Protein AF-A0A139HLM6-F1 (afdb_monomer_lite)

Structure (mmCIF, N/CA/C/O backbone):
data_AF-A0A139HLM6-F1
#
_entry.id   AF-A0A139HLM6-F1
#
loop_
_atom_site.group_PDB
_atom_site.id
_atom_site.type_symbol
_atom_site.label_atom_id
_atom_site.label_alt_id
_atom_site.label_comp_id
_atom_site.label_asym_id
_atom_site.label_entity_id
_atom_site.label_seq_id
_atom_site.pdbx_PDB_ins_code
_atom_site.Cartn_x
_atom_site.Cartn_y
_atom_site.Cartn_z
_atom_site.occupancy
_atom_site.B_iso_or_equiv
_atom_site.auth_seq_id
_atom_site.auth_comp_id
_atom_site.auth_asym_id
_atom_site.auth_atom_id
_atom_site.pdbx_PDB_model_num
ATOM 1 N N . MET A 1 1 ? 49.949 74.432 -59.224 1.00 41.50 1 MET A N 1
ATOM 2 C CA . MET A 1 1 ? 50.203 72.985 -59.039 1.00 41.50 1 MET A CA 1
ATOM 3 C C . MET A 1 1 ? 49.803 72.616 -57.616 1.00 41.50 1 MET A C 1
ATOM 5 O O . MET A 1 1 ? 50.419 73.109 -56.685 1.00 41.50 1 MET A O 1
ATOM 9 N N . SER A 1 2 ? 48.708 71.868 -57.440 1.00 48.94 2 SER A N 1
ATOM 10 C CA . SER A 1 2 ? 48.189 71.489 -56.116 1.00 48.94 2 SER A CA 1
ATOM 11 C C . SER A 1 2 ? 49.000 70.315 -55.566 1.00 48.94 2 SER A C 1
ATOM 13 O O . SER A 1 2 ? 48.985 69.220 -56.131 1.00 48.94 2 SER A O 1
ATOM 15 N N . LEU A 1 3 ? 49.758 70.572 -54.501 1.00 49.72 3 LEU A N 1
ATOM 16 C CA . LEU A 1 3 ? 50.534 69.570 -53.781 1.00 49.72 3 LEU A CA 1
ATOM 17 C C . LEU A 1 3 ? 49.561 68.668 -53.008 1.00 49.72 3 LEU A C 1
ATOM 19 O O . LEU A 1 3 ? 48.898 69.105 -52.068 1.00 49.72 3 LEU A O 1
ATOM 23 N N . ARG A 1 4 ? 49.453 67.399 -53.414 1.00 57.22 4 ARG A N 1
ATOM 24 C CA . ARG A 1 4 ? 48.746 66.375 -52.637 1.00 57.22 4 ARG A CA 1
ATOM 25 C C . ARG A 1 4 ? 49.589 66.037 -51.409 1.00 57.22 4 ARG A C 1
ATOM 27 O O . ARG A 1 4 ? 50.655 65.444 -51.531 1.00 57.22 4 ARG A O 1
ATOM 34 N N . ASN A 1 5 ? 49.103 66.441 -50.237 1.00 55.75 5 ASN A N 1
ATOM 35 C CA . ASN A 1 5 ? 49.747 66.207 -48.948 1.00 55.75 5 ASN A CA 1
ATOM 36 C C . ASN A 1 5 ? 49.873 64.696 -48.650 1.00 55.75 5 ASN A C 1
ATOM 38 O O . ASN A 1 5 ? 48.845 64.026 -48.515 1.00 55.75 5 ASN A O 1
ATOM 42 N N . PRO A 1 6 ? 51.094 64.153 -48.479 1.00 56.41 6 PRO A N 1
ATOM 43 C CA . PRO A 1 6 ? 51.318 62.719 -48.258 1.00 56.41 6 PRO A CA 1
ATOM 44 C C . PRO A 1 6 ? 50.867 62.231 -46.869 1.00 56.41 6 PRO A C 1
ATOM 46 O O . PRO A 1 6 ? 50.635 61.040 -46.676 1.00 56.41 6 PRO A O 1
ATOM 49 N N . SER A 1 7 ? 50.669 63.144 -45.912 1.00 58.53 7 SER A N 1
ATOM 50 C CA . SER A 1 7 ? 50.317 62.807 -44.524 1.00 58.53 7 SER A CA 1
ATOM 51 C C . SER A 1 7 ? 48.911 62.193 -44.376 1.00 58.53 7 SER A C 1
ATOM 53 O O . SER A 1 7 ? 48.695 61.301 -43.561 1.00 58.53 7 SER A O 1
ATOM 55 N N . ARG A 1 8 ? 47.954 62.582 -45.236 1.00 56.38 8 ARG A N 1
ATOM 56 C CA . ARG A 1 8 ? 46.575 62.053 -45.202 1.00 56.38 8 ARG A CA 1
ATOM 57 C C . ARG A 1 8 ? 46.458 60.636 -45.776 1.00 56.38 8 ARG A C 1
ATOM 59 O O . ARG A 1 8 ? 45.559 59.899 -45.392 1.00 56.38 8 ARG A O 1
ATOM 66 N N . ALA A 1 9 ? 47.350 60.251 -46.691 1.00 56.88 9 ALA A N 1
ATOM 67 C CA . ALA A 1 9 ? 47.353 58.909 -47.272 1.00 56.88 9 ALA A CA 1
ATOM 68 C C . ALA A 1 9 ? 47.940 57.879 -46.296 1.00 56.88 9 ALA A C 1
ATOM 70 O O . ALA A 1 9 ? 47.398 56.787 -46.168 1.00 56.88 9 ALA A O 1
ATOM 71 N N . GLN A 1 10 ? 48.990 58.242 -45.551 1.00 57.69 10 GLN A N 1
ATOM 72 C CA . GLN A 1 10 ? 49.582 57.339 -44.561 1.00 57.69 10 GLN A CA 1
ATOM 73 C C . GLN A 1 10 ? 48.667 57.112 -43.349 1.00 57.69 10 GLN A C 1
ATOM 75 O O . GLN A 1 10 ? 48.556 55.977 -42.895 1.00 57.69 10 GLN A O 1
ATOM 80 N N . SER A 1 11 ? 47.936 58.133 -42.879 1.00 59.38 11 SER A N 1
ATOM 81 C CA . SER A 1 11 ? 47.014 57.973 -41.742 1.00 59.38 11 SER A CA 1
ATOM 82 C C . SER A 1 11 ? 45.819 57.062 -42.049 1.00 59.38 11 SER A C 1
ATOM 84 O O . SER A 1 11 ? 45.337 56.353 -41.169 1.00 59.38 11 S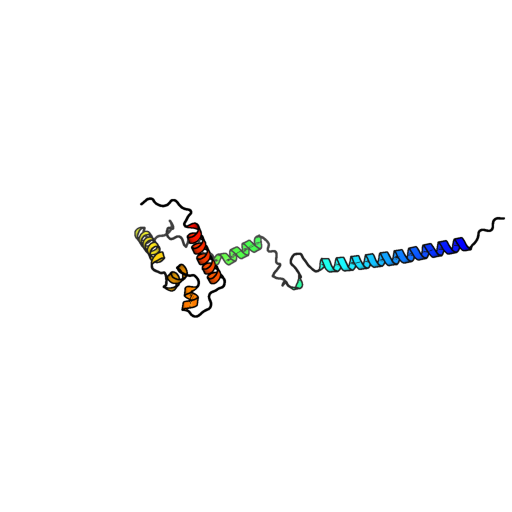ER A O 1
ATOM 86 N N . LEU A 1 12 ? 45.326 57.077 -43.293 1.00 57.84 12 LEU A N 1
ATOM 87 C CA . LEU A 1 12 ? 44.217 56.219 -43.717 1.00 57.84 12 LEU A CA 1
ATOM 88 C C . LEU A 1 12 ? 44.650 54.750 -43.785 1.00 57.84 12 LEU A C 1
ATOM 90 O O . LEU A 1 12 ? 43.934 53.900 -43.272 1.00 57.84 12 LEU A O 1
ATOM 94 N N . VAL A 1 13 ? 45.849 54.469 -44.307 1.00 63.00 13 VAL A N 1
ATOM 95 C CA . VAL A 1 13 ? 46.411 53.106 -44.378 1.00 63.00 13 VAL A CA 1
ATOM 96 C C . VAL A 1 13 ? 46.680 52.530 -42.984 1.00 63.00 13 VAL A C 1
ATOM 98 O O . VAL A 1 13 ? 46.420 51.358 -42.731 1.00 63.00 13 VAL A O 1
ATOM 101 N N . THR A 1 14 ? 47.155 53.343 -42.036 1.00 60.91 14 THR A N 1
ATOM 102 C CA . THR A 1 14 ? 47.367 52.864 -40.660 1.00 60.91 14 THR A CA 1
ATOM 103 C C . THR A 1 14 ? 46.063 52.609 -39.907 1.00 60.91 14 THR A C 1
ATOM 105 O O . THR A 1 14 ? 46.040 51.767 -39.015 1.00 60.91 14 THR A O 1
ATOM 108 N N . ASN A 1 15 ? 44.985 53.324 -40.241 1.00 67.62 15 ASN A N 1
ATOM 109 C CA . ASN A 1 15 ? 43.684 53.122 -39.604 1.00 67.62 15 ASN A CA 1
ATOM 110 C C . ASN A 1 15 ? 42.975 51.876 -40.145 1.00 67.62 15 ASN A C 1
ATOM 112 O O . ASN A 1 15 ? 42.414 51.127 -39.351 1.00 67.62 15 ASN A O 1
ATOM 116 N N . THR A 1 16 ? 43.068 51.602 -41.450 1.00 68.31 16 THR A N 1
ATOM 117 C CA . THR A 1 16 ? 42.508 50.375 -42.038 1.00 68.31 16 THR A CA 1
ATOM 118 C C . THR A 1 16 ? 43.218 49.128 -41.519 1.00 68.31 16 THR A C 1
ATOM 120 O O . THR A 1 16 ? 42.555 48.186 -41.108 1.00 68.31 16 THR A O 1
ATOM 123 N N . LEU A 1 17 ? 44.552 49.147 -41.415 1.00 65.12 17 LEU A N 1
ATOM 124 C CA . LEU A 1 17 ? 45.312 48.013 -40.868 1.00 65.12 17 LEU A CA 1
ATOM 125 C C . LEU A 1 17 ? 45.023 47.759 -39.380 1.00 65.12 17 LEU A C 1
ATOM 127 O O . LEU A 1 17 ? 45.036 46.614 -38.934 1.00 65.12 17 LEU A O 1
ATOM 131 N N . LYS A 1 18 ? 44.746 48.811 -38.600 1.00 70.69 18 LYS A N 1
ATOM 132 C CA . LYS A 1 18 ? 44.310 48.659 -37.203 1.00 70.69 18 LYS A CA 1
ATOM 133 C C . LYS A 1 18 ? 42.905 48.068 -37.105 1.00 70.69 18 LYS A C 1
ATOM 135 O O . LYS A 1 18 ? 42.697 47.198 -36.268 1.00 70.69 18 LYS A O 1
ATOM 140 N N . GLN A 1 19 ? 41.978 48.493 -37.967 1.00 70.25 19 GLN A N 1
ATOM 141 C CA . GLN A 1 19 ? 40.637 47.904 -38.029 1.00 70.25 19 GLN A CA 1
ATOM 142 C C . GLN A 1 19 ? 40.687 46.427 -38.441 1.00 70.25 19 GLN A C 1
ATOM 144 O O . GLN A 1 19 ? 40.054 45.606 -37.792 1.00 70.25 19 GLN A O 1
ATOM 149 N N . GLU A 1 20 ? 41.498 46.062 -39.437 1.00 73.69 20 GLU A N 1
ATOM 150 C CA . GLU A 1 20 ? 41.671 44.663 -39.856 1.00 73.69 20 GLU A CA 1
ATOM 151 C C . GLU A 1 20 ? 42.288 43.790 -38.750 1.00 73.69 20 GLU A C 1
ATOM 153 O O . GLU A 1 20 ? 41.887 42.640 -38.563 1.00 73.69 20 GLU A O 1
ATOM 158 N N . PHE A 1 21 ? 43.235 44.333 -37.977 1.00 72.44 21 PHE A N 1
ATOM 159 C CA . PHE A 1 21 ? 43.815 43.622 -36.837 1.00 72.44 21 PHE A CA 1
ATOM 160 C C . PHE A 1 21 ? 42.793 43.407 -35.712 1.00 72.44 21 PHE A C 1
ATOM 162 O O . PHE A 1 21 ? 42.723 42.312 -35.155 1.00 72.44 21 PHE A O 1
ATOM 169 N N . GLU A 1 22 ? 41.974 44.413 -35.396 1.00 72.62 22 GLU A N 1
ATOM 170 C CA . GLU A 1 22 ? 40.903 44.267 -34.405 1.00 72.62 22 GLU A CA 1
ATOM 171 C C . GLU A 1 22 ? 39.817 43.285 -34.866 1.00 72.62 22 GLU A C 1
ATOM 173 O O . GLU A 1 22 ? 39.376 42.453 -34.072 1.00 72.62 22 GLU A O 1
ATOM 178 N N . GLU A 1 23 ? 39.437 43.292 -36.148 1.00 75.00 23 GLU A N 1
ATOM 179 C CA . GLU A 1 23 ? 38.480 42.322 -36.692 1.00 75.00 23 GLU A CA 1
ATOM 180 C C . GLU A 1 23 ? 39.001 40.881 -36.614 1.00 75.00 23 GLU A C 1
ATOM 182 O O . GLU A 1 23 ? 38.248 39.976 -36.246 1.00 75.00 23 GLU A O 1
ATOM 187 N N . LEU A 1 24 ? 40.291 40.654 -36.883 1.00 71.75 24 LEU A N 1
ATOM 188 C CA . LEU A 1 24 ? 40.918 39.337 -36.728 1.00 71.75 24 LEU A CA 1
ATOM 189 C C . LEU A 1 24 ? 40.895 38.854 -35.271 1.00 71.75 24 LEU A C 1
ATOM 191 O O . LEU A 1 24 ? 40.532 37.706 -35.015 1.00 71.75 24 LEU A O 1
ATOM 195 N N . GLN A 1 25 ? 41.207 39.732 -34.313 1.00 74.00 25 GLN A N 1
ATOM 196 C CA . GLN A 1 25 ? 41.154 39.399 -32.883 1.00 74.00 25 GLN A CA 1
ATOM 197 C C . GLN A 1 25 ? 39.727 39.041 -32.431 1.00 74.00 25 GLN A C 1
ATOM 199 O O . GLN A 1 25 ? 39.531 38.088 -31.674 1.00 74.00 25 GLN A O 1
ATOM 204 N N . ILE A 1 26 ? 38.718 39.762 -32.930 1.00 73.38 26 ILE A N 1
ATOM 205 C CA . ILE A 1 26 ? 37.306 39.484 -32.635 1.00 73.38 26 ILE A CA 1
ATOM 206 C C . ILE A 1 26 ? 36.875 38.141 -33.240 1.00 73.38 26 ILE A C 1
ATOM 208 O O . ILE A 1 26 ? 36.222 37.342 -32.565 1.00 73.38 26 ILE A O 1
ATOM 212 N N . GLN A 1 27 ? 37.261 37.856 -34.486 1.00 70.50 27 GLN A N 1
ATOM 213 C CA . GLN A 1 27 ? 36.947 36.584 -35.146 1.00 70.50 27 GLN A CA 1
ATOM 214 C C . GLN A 1 27 ? 37.571 35.386 -34.426 1.00 70.50 27 GLN A C 1
ATOM 216 O O . GLN A 1 27 ? 36.925 34.346 -34.282 1.00 70.50 27 GLN A O 1
ATOM 221 N N . ASP A 1 28 ? 38.796 35.524 -33.928 1.00 75.31 28 ASP A N 1
ATOM 222 C CA . ASP A 1 28 ? 39.455 34.463 -33.172 1.00 75.31 28 ASP A CA 1
ATOM 223 C C . ASP A 1 28 ? 38.812 34.252 -31.795 1.00 75.31 28 ASP A C 1
ATOM 225 O O . ASP A 1 28 ? 38.621 33.105 -31.381 1.00 75.31 28 ASP A O 1
ATOM 229 N N . PHE A 1 29 ? 38.369 35.323 -31.127 1.00 73.75 29 PHE A N 1
ATOM 230 C CA . PHE A 1 29 ? 37.602 35.215 -29.884 1.00 73.75 29 PHE A CA 1
ATOM 231 C C . PHE A 1 29 ? 36.251 34.512 -30.094 1.00 73.75 29 PHE A C 1
ATOM 233 O O . PHE A 1 29 ? 35.889 33.621 -29.324 1.00 73.75 29 PHE A O 1
ATOM 240 N N . ILE A 1 30 ? 35.525 34.840 -31.170 1.00 73.12 30 ILE A N 1
ATOM 241 C CA . ILE A 1 30 ? 34.249 34.189 -31.510 1.00 73.12 30 ILE A CA 1
ATOM 242 C C . ILE A 1 30 ? 34.464 32.705 -31.830 1.00 73.12 30 ILE A C 1
ATOM 244 O O . ILE A 1 30 ? 33.710 31.858 -31.344 1.00 73.12 30 ILE A O 1
ATOM 248 N N . LYS A 1 31 ? 35.508 32.351 -32.592 1.00 72.56 31 LYS A N 1
ATOM 249 C CA . LYS A 1 31 ? 35.846 30.945 -32.874 1.00 72.56 31 LYS A CA 1
ATOM 250 C C . LYS A 1 31 ? 36.169 30.182 -31.595 1.00 72.56 31 LYS A C 1
ATOM 252 O O . LYS A 1 31 ? 35.628 29.096 -31.396 1.00 72.56 31 LYS A O 1
ATOM 257 N N . GLN A 1 32 ? 36.987 30.749 -30.707 1.00 68.62 32 GLN A N 1
ATOM 258 C CA . GLN A 1 32 ? 37.289 30.137 -29.412 1.00 68.62 32 GLN A CA 1
ATOM 259 C C . GLN A 1 32 ? 36.007 29.932 -28.596 1.00 68.62 32 GLN A C 1
ATOM 261 O O . GLN A 1 32 ? 35.706 28.800 -28.219 1.00 68.62 32 GLN A O 1
ATOM 266 N N . ALA A 1 33 ? 35.192 30.974 -28.411 1.00 67.00 33 ALA A N 1
ATOM 267 C CA . ALA A 1 33 ? 33.946 30.897 -27.647 1.00 67.00 33 ALA A CA 1
ATOM 268 C C . ALA A 1 33 ? 32.961 29.853 -28.206 1.00 67.00 33 ALA A C 1
ATOM 270 O O . ALA A 1 33 ? 32.362 29.091 -27.446 1.00 67.00 33 ALA A O 1
ATOM 271 N N . THR A 1 34 ? 32.836 29.754 -29.533 1.00 63.81 34 THR A N 1
ATOM 272 C CA . THR A 1 34 ? 31.960 28.767 -30.190 1.00 63.81 34 THR A CA 1
ATOM 273 C C . THR A 1 34 ? 32.492 27.337 -30.024 1.00 63.81 34 THR A C 1
ATOM 275 O O . THR A 1 34 ? 31.720 26.399 -29.822 1.00 63.81 34 THR A O 1
ATOM 278 N N . THR A 1 35 ? 33.815 27.156 -30.032 1.00 62.09 35 THR A N 1
ATOM 279 C CA . THR A 1 35 ? 34.451 25.844 -29.834 1.00 62.09 35 THR A CA 1
ATOM 280 C C . THR A 1 35 ? 34.319 25.372 -28.380 1.00 62.09 35 THR A C 1
ATOM 282 O O . THR A 1 35 ? 34.006 24.209 -28.133 1.00 62.09 35 THR A O 1
ATOM 285 N N . TYR A 1 36 ? 34.459 26.275 -27.402 1.00 59.38 36 TYR A N 1
ATOM 286 C CA . TYR A 1 36 ? 34.261 25.946 -25.986 1.00 59.38 36 TYR A CA 1
ATOM 287 C C . TYR A 1 36 ? 32.794 25.631 -25.654 1.00 59.38 36 TYR A C 1
ATOM 289 O O . TYR A 1 36 ? 32.540 24.678 -24.920 1.00 59.38 36 TYR A O 1
ATOM 297 N N . ASN A 1 37 ? 31.826 26.358 -26.227 1.00 60.09 37 ASN A N 1
ATOM 298 C CA . ASN A 1 37 ? 30.398 26.083 -26.005 1.00 60.09 37 ASN A CA 1
ATOM 299 C C . ASN A 1 37 ? 29.912 24.787 -26.673 1.00 60.09 37 ASN A C 1
ATOM 301 O O . ASN A 1 37 ? 29.064 24.086 -26.125 1.00 60.09 37 ASN A O 1
ATOM 305 N N . THR A 1 38 ? 30.433 24.436 -27.850 1.00 57.81 38 THR A N 1
ATOM 306 C CA . THR A 1 38 ? 30.063 23.170 -28.511 1.00 57.81 38 THR A CA 1
ATOM 307 C C . THR A 1 38 ? 30.637 21.954 -27.778 1.00 57.81 38 THR A C 1
ATOM 309 O O . THR A 1 38 ? 29.955 20.936 -27.672 1.00 57.81 38 THR A O 1
ATOM 312 N N . PHE A 1 39 ? 31.833 22.073 -27.192 1.00 58.59 39 PHE A N 1
ATOM 313 C CA . PHE A 1 39 ? 32.464 21.011 -26.400 1.00 58.59 39 PHE A CA 1
ATOM 314 C C . PHE A 1 39 ? 31.760 20.744 -25.054 1.00 58.59 39 PHE A C 1
ATOM 316 O O . PHE A 1 39 ? 31.663 19.594 -24.614 1.00 58.59 39 PHE A O 1
ATOM 323 N N . THR A 1 40 ? 31.238 21.785 -24.395 1.00 56.41 40 THR A N 1
ATOM 324 C CA . THR A 1 40 ? 30.520 21.649 -23.114 1.00 56.41 40 THR A CA 1
ATOM 325 C C . THR A 1 40 ? 29.106 21.093 -23.286 1.00 56.41 40 THR A C 1
ATOM 327 O O . THR A 1 40 ? 28.670 20.307 -22.448 1.00 56.41 40 THR A O 1
ATOM 330 N N . MET A 1 41 ? 28.413 21.414 -24.384 1.00 58.53 41 MET A N 1
ATOM 331 C CA . MET A 1 41 ? 27.060 20.903 -24.658 1.00 58.53 41 MET A CA 1
ATOM 332 C C . MET A 1 41 ? 27.031 19.459 -25.191 1.00 58.53 41 MET A C 1
ATOM 334 O O . MET A 1 41 ? 26.016 18.783 -25.055 1.00 58.53 41 MET A O 1
ATOM 338 N N . SER A 1 42 ? 28.117 18.943 -25.781 1.00 60.75 42 SER A N 1
ATOM 339 C CA . SER A 1 42 ? 28.139 17.574 -26.330 1.00 60.75 42 SER A CA 1
ATOM 340 C C . SER A 1 42 ? 28.392 16.473 -25.291 1.00 60.75 42 SER A C 1
ATOM 342 O O . SER A 1 42 ? 28.233 15.290 -25.605 1.00 60.75 42 SER A O 1
ATOM 344 N N . SER A 1 43 ? 28.827 16.838 -24.081 1.00 63.00 43 SER A N 1
ATOM 345 C CA . SER A 1 43 ? 29.296 15.882 -23.065 1.00 63.00 43 SER A CA 1
ATOM 346 C C . SER A 1 43 ? 28.229 15.469 -22.047 1.00 63.00 43 SER A C 1
ATOM 348 O O . SER A 1 43 ? 28.376 14.427 -21.413 1.00 63.00 43 SER A O 1
ATOM 350 N N . THR A 1 44 ? 27.136 16.221 -21.911 1.00 65.56 44 THR A N 1
ATOM 351 C CA . THR A 1 44 ? 26.033 15.900 -20.996 1.00 65.56 44 THR A CA 1
ATOM 352 C C . THR A 1 44 ? 24.745 15.718 -21.792 1.00 65.56 44 THR A C 1
ATOM 354 O O . THR A 1 44 ? 24.327 16.578 -22.560 1.00 65.56 44 THR A O 1
ATOM 357 N N . SER A 1 45 ? 24.126 14.545 -21.670 1.00 73.56 45 SER A N 1
ATOM 358 C CA . SER A 1 45 ? 22.807 14.297 -22.262 1.00 73.56 45 SER A CA 1
ATOM 359 C C . SER A 1 45 ? 21.702 14.788 -21.319 1.00 73.56 45 SER A C 1
ATOM 361 O O . SER A 1 45 ? 21.969 15.049 -20.147 1.00 73.56 45 SER A O 1
ATOM 363 N N . ASN A 1 46 ? 20.448 14.852 -21.785 1.00 75.38 46 ASN A N 1
ATOM 364 C CA . ASN A 1 46 ? 19.291 15.153 -20.921 1.00 75.38 46 ASN A CA 1
ATOM 365 C C . ASN A 1 46 ? 19.150 14.165 -19.741 1.00 75.38 46 ASN A C 1
ATOM 367 O O . ASN A 1 46 ? 18.484 14.459 -18.756 1.00 75.38 46 ASN A O 1
ATOM 371 N N . VAL A 1 47 ? 19.790 12.996 -19.839 1.00 75.25 47 VAL A N 1
ATOM 372 C CA . VAL A 1 47 ? 19.825 11.966 -18.795 1.00 75.25 47 VAL A CA 1
ATOM 373 C C . VAL A 1 47 ? 21.159 11.929 -18.030 1.00 75.25 47 VAL A C 1
ATOM 375 O O . VAL A 1 47 ? 21.409 10.985 -17.299 1.00 75.25 47 VAL A O 1
ATOM 378 N N . GLY A 1 48 ? 22.022 12.944 -18.155 1.00 78.19 48 GLY A N 1
ATOM 379 C CA . GLY A 1 48 ? 23.276 13.051 -17.393 1.00 78.19 48 GLY A CA 1
ATOM 380 C C . GLY A 1 48 ? 24.540 12.584 -18.134 1.00 78.19 48 GLY A C 1
ATOM 381 O O . GLY A 1 48 ? 24.573 12.532 -19.372 1.00 78.19 48 GLY A O 1
ATOM 382 N N . ASP A 1 49 ? 25.608 12.323 -17.363 1.00 79.38 49 ASP A N 1
ATOM 383 C CA . ASP A 1 49 ? 26.944 11.923 -17.843 1.00 79.38 49 ASP A CA 1
ATOM 384 C C . ASP A 1 49 ? 26.961 10.443 -18.261 1.00 79.38 49 ASP A C 1
ATOM 386 O O . ASP A 1 49 ? 26.602 9.554 -17.489 1.00 79.38 49 ASP A O 1
ATOM 390 N N . ARG A 1 50 ? 27.419 10.163 -19.488 1.00 74.31 50 ARG A N 1
ATOM 391 C CA . ARG A 1 50 ? 27.478 8.803 -20.052 1.00 74.31 50 ARG A CA 1
ATOM 392 C C . ARG A 1 50 ? 28.459 7.891 -19.315 1.00 74.31 50 ARG A C 1
ATOM 394 O O . ARG A 1 50 ? 28.322 6.681 -19.415 1.00 74.31 50 ARG A O 1
ATOM 401 N N . ARG A 1 51 ? 29.434 8.446 -18.585 1.00 80.06 51 ARG A N 1
ATOM 402 C CA . ARG A 1 51 ? 30.423 7.672 -17.808 1.00 80.06 51 ARG A CA 1
ATOM 403 C C . ARG A 1 51 ? 29.839 7.019 -16.557 1.00 80.06 51 ARG A C 1
ATOM 405 O O . ARG A 1 51 ? 30.482 6.143 -15.994 1.00 80.06 51 ARG A O 1
ATOM 412 N N . ALA A 1 52 ? 28.668 7.473 -16.110 1.00 77.75 52 ALA A N 1
ATOM 413 C CA . ALA A 1 52 ? 27.979 6.907 -14.956 1.00 77.75 52 ALA A CA 1
ATOM 414 C C . ALA A 1 52 ? 27.208 5.621 -15.295 1.00 77.75 52 ALA A C 1
ATOM 416 O O . ALA A 1 52 ? 26.854 4.882 -14.384 1.00 77.75 52 ALA A O 1
ATOM 417 N N . TYR A 1 53 ? 26.945 5.370 -16.581 1.00 75.81 53 TYR A N 1
ATOM 418 C CA . TYR A 1 53 ? 26.177 4.220 -17.045 1.00 75.81 53 TYR A CA 1
ATOM 419 C C . TYR A 1 53 ? 27.107 3.128 -17.560 1.00 75.81 53 TYR A C 1
ATOM 421 O O . TYR A 1 53 ? 27.986 3.381 -18.387 1.00 75.81 53 TYR A O 1
ATOM 429 N N . GLU A 1 54 ? 26.8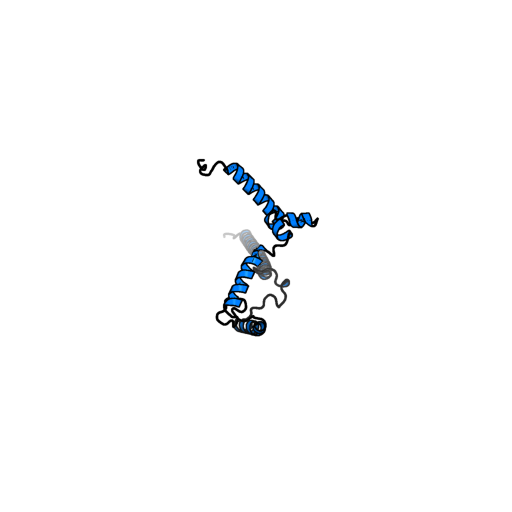89 1.899 -17.104 1.00 76.62 54 GLU A N 1
ATOM 430 C CA . GLU A 1 54 ? 27.576 0.735 -17.654 1.00 76.62 54 GLU A CA 1
ATOM 431 C C . GLU A 1 54 ? 26.924 0.318 -18.984 1.00 76.62 54 GLU A C 1
ATOM 433 O O . GLU A 1 54 ? 25.752 0.600 -19.241 1.00 76.62 54 GLU A O 1
ATOM 438 N N . ASN A 1 55 ? 27.657 -0.388 -19.856 1.00 67.19 55 ASN A N 1
ATOM 439 C CA . ASN A 1 55 ? 27.190 -0.772 -21.202 1.00 67.19 55 ASN A CA 1
ATOM 440 C C . ASN A 1 55 ? 25.850 -1.544 -21.234 1.00 67.19 55 ASN A C 1
ATOM 442 O O . ASN A 1 55 ? 25.253 -1.691 -22.302 1.00 67.19 55 ASN A O 1
ATOM 446 N N . SER A 1 56 ? 25.390 -2.072 -20.099 1.00 64.12 56 SER A N 1
ATOM 447 C CA . SER A 1 56 ? 24.129 -2.809 -19.977 1.00 64.12 56 SER A CA 1
ATOM 448 C C . SER A 1 56 ? 22.938 -1.948 -19.539 1.00 64.12 56 SER A C 1
ATOM 450 O O . SER A 1 56 ? 21.807 -2.391 -19.727 1.00 64.12 56 SER A O 1
ATOM 452 N N . ASP A 1 57 ? 23.158 -0.727 -19.044 1.00 72.69 57 ASP A N 1
ATOM 453 C CA . ASP A 1 57 ? 22.094 0.147 -18.517 1.00 72.69 57 ASP A CA 1
ATOM 454 C C . ASP A 1 57 ? 21.312 0.881 -19.618 1.00 72.69 57 ASP A C 1
ATOM 456 O O . ASP A 1 57 ? 20.204 1.361 -19.391 1.00 72.69 57 ASP A O 1
ATOM 460 N N . GLN A 1 58 ? 21.873 0.963 -20.829 1.00 68.31 58 GLN A N 1
ATOM 461 C CA . GLN A 1 58 ? 21.278 1.652 -21.983 1.00 68.31 58 GLN A CA 1
ATOM 462 C C . GLN A 1 58 ? 21.061 0.717 -23.183 1.00 68.31 58 GLN A C 1
ATOM 464 O O . GLN A 1 58 ? 21.230 1.113 -24.338 1.00 68.31 58 GLN A O 1
ATOM 469 N N . LYS A 1 59 ? 20.720 -0.554 -22.943 1.00 73.50 59 LYS A N 1
ATOM 470 C CA . LYS A 1 59 ? 20.344 -1.468 -24.030 1.00 73.50 59 LYS A CA 1
ATOM 471 C C . LYS A 1 59 ? 18.896 -1.220 -24.455 1.00 73.50 59 LYS A C 1
ATOM 473 O O . LYS A 1 59 ? 17.972 -1.443 -23.679 1.00 73.50 59 LYS A O 1
ATOM 478 N N . ASN A 1 60 ? 18.703 -0.814 -25.708 1.00 75.00 60 ASN A N 1
ATOM 479 C CA . ASN A 1 60 ? 17.395 -0.857 -26.357 1.00 75.00 60 ASN A CA 1
ATOM 480 C C . ASN A 1 60 ? 17.180 -2.277 -26.888 1.00 75.00 60 ASN A C 1
ATOM 482 O O . ASN A 1 60 ? 17.796 -2.653 -27.884 1.00 75.00 60 ASN A O 1
ATOM 486 N N . TYR A 1 61 ? 16.351 -3.064 -26.206 1.00 80.25 61 TYR A N 1
ATOM 487 C CA . TYR A 1 61 ? 15.938 -4.376 -26.702 1.00 80.25 61 TYR A CA 1
ATOM 488 C C . TYR A 1 61 ? 14.918 -4.212 -27.825 1.00 80.25 61 TYR A C 1
ATOM 490 O O . TYR A 1 61 ? 14.053 -3.336 -27.770 1.00 80.25 61 TYR A O 1
ATOM 498 N N . THR A 1 62 ? 15.011 -5.070 -28.832 1.00 84.75 62 THR A N 1
ATOM 499 C CA . THR A 1 62 ? 13.971 -5.196 -29.854 1.00 84.75 62 THR A CA 1
ATOM 500 C C . THR A 1 62 ? 12.731 -5.873 -29.270 1.00 84.75 62 THR A C 1
ATOM 502 O O . THR A 1 62 ? 12.824 -6.653 -28.318 1.00 84.75 62 THR A O 1
ATOM 505 N N . ASP A 1 63 ? 11.559 -5.610 -29.851 1.00 81.56 63 ASP A N 1
ATOM 506 C CA . ASP A 1 63 ? 10.304 -6.233 -29.406 1.00 81.56 63 ASP A CA 1
ATOM 507 C C . ASP A 1 63 ? 10.382 -7.773 -29.426 1.00 81.56 63 ASP A C 1
ATOM 509 O O . ASP A 1 63 ? 9.839 -8.439 -28.540 1.00 81.56 63 ASP A O 1
ATOM 513 N N . ASP A 1 64 ? 11.132 -8.337 -30.378 1.00 83.12 64 ASP A N 1
ATOM 514 C CA . ASP A 1 64 ? 11.371 -9.777 -30.502 1.00 83.12 64 ASP A CA 1
ATOM 515 C C . ASP A 1 64 ? 12.241 -10.331 -29.362 1.00 83.12 64 ASP A C 1
ATOM 517 O O . ASP A 1 64 ? 11.921 -11.379 -28.793 1.00 83.12 64 ASP A O 1
ATOM 521 N N . GLU A 1 65 ? 13.303 -9.624 -28.968 1.00 80.75 65 GLU A N 1
ATOM 522 C CA . GLU A 1 65 ? 14.146 -9.996 -27.822 1.00 80.75 65 GLU A CA 1
ATOM 523 C C . GLU A 1 65 ? 13.364 -9.904 -26.505 1.00 80.75 65 GLU A C 1
ATOM 525 O O . GLU A 1 65 ? 13.460 -10.792 -25.655 1.00 80.75 65 GLU A O 1
ATOM 530 N N . ILE A 1 66 ? 12.516 -8.882 -26.349 1.00 80.00 66 ILE A N 1
ATOM 531 C CA . ILE A 1 66 ? 11.619 -8.744 -25.191 1.00 80.00 66 ILE A CA 1
ATOM 532 C C . ILE A 1 66 ? 10.623 -9.910 -25.144 1.00 80.00 66 ILE A C 1
ATOM 534 O O . ILE A 1 66 ? 10.373 -10.480 -24.077 1.00 80.00 66 ILE A O 1
ATOM 538 N N . ALA A 1 67 ? 10.052 -10.292 -26.288 1.00 80.00 67 ALA A N 1
ATOM 539 C CA . ALA A 1 67 ? 9.123 -11.412 -26.381 1.00 80.00 67 ALA A CA 1
ATOM 540 C C . ALA A 1 67 ? 9.799 -12.759 -26.069 1.00 80.00 67 ALA A C 1
ATOM 542 O O . ALA A 1 67 ? 9.185 -13.604 -25.407 1.00 80.00 67 ALA A O 1
ATOM 543 N N . GLN A 1 68 ? 11.052 -12.951 -26.498 1.00 80.06 68 GLN A N 1
ATOM 544 C CA . GLN A 1 68 ? 11.856 -14.131 -26.171 1.00 80.06 68 GLN A CA 1
ATOM 545 C C . GLN A 1 68 ? 12.196 -14.192 -24.680 1.00 80.06 68 GLN A C 1
ATOM 547 O O . GLN A 1 68 ? 11.897 -15.206 -24.053 1.00 80.06 68 GLN A O 1
ATOM 552 N N . MET A 1 69 ? 12.664 -13.098 -24.072 1.00 73.75 69 MET A N 1
ATOM 553 C CA . MET A 1 69 ? 12.917 -13.039 -22.624 1.00 73.75 69 MET A CA 1
ATOM 554 C C . MET A 1 69 ? 11.647 -13.323 -21.805 1.00 73.75 69 MET A C 1
ATOM 556 O O . MET A 1 69 ? 11.668 -14.088 -20.842 1.00 73.75 69 MET A O 1
ATOM 560 N N . LYS A 1 70 ? 10.488 -12.788 -22.216 1.00 74.31 70 LYS A N 1
ATOM 561 C CA . LYS A 1 70 ? 9.187 -13.129 -21.605 1.00 74.31 70 LYS A CA 1
ATOM 562 C C . LYS A 1 70 ? 8.780 -14.586 -21.834 1.00 74.31 70 LYS A C 1
ATOM 564 O O . LYS A 1 70 ? 7.989 -15.137 -21.076 1.00 74.31 70 LYS A O 1
ATOM 569 N N . LYS A 1 71 ? 9.242 -15.224 -22.911 1.00 71.06 71 LYS A N 1
ATOM 570 C CA . LYS A 1 71 ? 8.998 -16.649 -23.179 1.00 71.06 71 LYS A CA 1
ATOM 571 C C . LYS A 1 71 ? 9.864 -17.549 -22.309 1.00 71.06 71 LYS A C 1
ATOM 573 O O . LYS A 1 71 ? 9.353 -18.539 -21.801 1.00 71.06 71 LYS A O 1
ATOM 578 N N . GLU A 1 72 ? 11.117 -17.180 -22.099 1.00 64.44 72 GLU A N 1
ATOM 579 C CA . GLU A 1 72 ? 12.038 -17.892 -21.213 1.00 64.44 72 GLU A CA 1
ATOM 580 C C . GLU A 1 72 ? 11.629 -17.750 -19.740 1.00 64.44 72 GLU A C 1
ATOM 582 O O . GLU A 1 72 ? 11.675 -18.720 -18.995 1.00 64.44 72 GLU A O 1
ATOM 587 N N . ASN A 1 73 ? 11.090 -16.598 -19.333 1.00 63.50 73 ASN A N 1
ATOM 588 C CA . ASN A 1 73 ? 10.576 -16.401 -17.971 1.00 63.50 73 ASN A CA 1
ATOM 589 C C . ASN A 1 73 ? 9.177 -17.003 -17.730 1.00 63.50 73 ASN A C 1
ATOM 591 O O . ASN A 1 73 ? 8.716 -17.078 -16.591 1.00 63.50 73 ASN A O 1
ATOM 595 N N . ARG A 1 74 ? 8.501 -17.477 -18.784 1.00 61.75 74 ARG A N 1
ATOM 596 C CA . ARG A 1 74 ? 7.135 -18.032 -18.723 1.00 61.75 74 ARG A CA 1
ATOM 597 C C . ARG A 1 74 ? 7.054 -19.368 -17.989 1.00 61.75 74 ARG A C 1
ATOM 599 O O . ARG A 1 74 ? 5.977 -19.762 -17.560 1.00 61.75 74 ARG A O 1
ATOM 606 N N . PHE A 1 75 ? 8.181 -20.059 -17.816 1.00 63.53 75 PHE A N 1
ATOM 607 C CA . PHE A 1 75 ? 8.241 -21.304 -17.043 1.00 63.53 75 PHE A CA 1
ATOM 608 C C . PHE A 1 75 ? 8.007 -21.091 -15.536 1.00 63.53 75 PHE A C 1
ATOM 610 O O . PHE A 1 75 ? 7.787 -22.064 -14.817 1.00 63.53 75 PHE A O 1
ATOM 617 N N . HIS A 1 76 ? 8.008 -19.837 -15.064 1.00 62.97 76 HIS A N 1
ATOM 618 C CA . HIS A 1 76 ? 7.681 -19.464 -13.684 1.00 62.97 76 HIS A CA 1
ATOM 619 C C . HIS A 1 76 ? 6.319 -18.773 -13.536 1.00 62.97 76 HIS A C 1
ATOM 621 O O . HIS A 1 76 ? 5.915 -18.457 -12.417 1.00 62.97 76 HIS A O 1
ATOM 627 N N . GLU A 1 77 ? 5.600 -18.537 -14.634 1.00 69.88 77 GLU A N 1
ATOM 628 C CA . GLU A 1 77 ? 4.286 -17.905 -14.591 1.00 69.88 77 GLU A CA 1
ATOM 629 C C . GLU A 1 77 ? 3.222 -18.954 -14.238 1.00 69.88 77 GLU A C 1
ATOM 631 O O . GLU A 1 77 ? 3.071 -19.978 -14.910 1.00 69.88 77 GLU A O 1
ATOM 636 N N . GLY A 1 78 ? 2.503 -18.728 -13.136 1.00 70.81 78 GLY A N 1
ATOM 637 C CA . GLY A 1 78 ? 1.362 -19.558 -12.763 1.00 70.81 78 GLY A CA 1
ATOM 638 C C . GLY A 1 78 ? 0.256 -19.454 -13.814 1.00 70.81 78 GLY A C 1
ATOM 639 O O . GLY A 1 78 ? 0.046 -18.400 -14.402 1.00 70.81 78 GLY A O 1
ATOM 640 N N . LYS A 1 79 ? -0.474 -20.548 -14.054 1.00 71.69 79 LYS A N 1
ATOM 641 C CA . LYS A 1 79 ? -1.595 -20.557 -15.005 1.00 71.69 79 LYS A CA 1
ATOM 642 C C . LYS A 1 79 ? -2.649 -19.520 -14.599 1.00 71.69 79 LYS A C 1
ATOM 644 O O . LYS A 1 79 ? -3.010 -19.449 -13.419 1.00 71.69 79 LYS A O 1
ATOM 649 N N . ASP A 1 80 ? -3.190 -18.794 -15.576 1.00 67.50 80 ASP A N 1
ATOM 650 C CA . ASP A 1 80 ? -4.283 -17.840 -15.367 1.00 67.50 80 ASP A CA 1
ATOM 651 C C . ASP A 1 80 ? -5.413 -18.469 -14.535 1.00 67.50 80 ASP A C 1
ATOM 653 O O . ASP A 1 80 ? -5.868 -19.581 -14.820 1.00 67.50 80 ASP A O 1
ATOM 657 N N . ASN A 1 81 ? -5.859 -17.747 -13.503 1.00 64.94 81 ASN A N 1
ATOM 658 C CA . ASN A 1 81 ? -6.895 -18.148 -12.539 1.00 64.94 81 ASN A CA 1
ATOM 659 C C . ASN A 1 81 ? -6.534 -19.263 -11.542 1.00 64.94 81 ASN A C 1
ATOM 661 O O . ASN A 1 81 ? -7.408 -19.698 -10.796 1.00 64.94 81 ASN A O 1
ATOM 665 N N . SER A 1 82 ? -5.259 -19.651 -11.409 1.00 66.31 82 SER A N 1
ATOM 666 C CA . SER A 1 82 ? -4.835 -20.639 -10.390 1.00 66.31 82 SER A CA 1
ATOM 667 C C . SER A 1 82 ? -5.133 -20.224 -8.938 1.00 66.31 82 SER A C 1
ATOM 669 O O . SER A 1 82 ? -5.105 -21.058 -8.036 1.00 66.31 82 SER A O 1
ATOM 671 N N . HIS A 1 83 ? -5.430 -18.946 -8.691 1.00 70.25 83 HIS A N 1
ATOM 672 C CA . HIS A 1 83 ? -5.767 -18.417 -7.366 1.00 70.25 83 HIS A CA 1
ATOM 673 C C . HIS A 1 83 ? -7.277 -18.221 -7.138 1.00 70.25 83 HIS A C 1
ATOM 675 O O . HIS A 1 83 ? -7.679 -17.819 -6.044 1.00 70.25 83 HIS A O 1
ATOM 681 N N . GLN A 1 84 ? -8.133 -18.493 -8.132 1.00 76.75 84 GLN A N 1
ATOM 682 C CA . GLN A 1 84 ? -9.577 -18.309 -7.982 1.00 76.75 84 GLN A CA 1
ATOM 683 C C . GLN A 1 84 ? -10.186 -19.450 -7.161 1.00 76.75 84 GLN A C 1
ATOM 685 O O . GLN A 1 84 ? -10.221 -20.603 -7.580 1.00 76.75 84 GLN A O 1
ATOM 690 N N . ALA A 1 85 ? -10.721 -19.121 -5.983 1.00 71.25 85 ALA A N 1
ATOM 691 C CA . ALA A 1 85 ? -11.381 -20.102 -5.120 1.00 71.25 85 ALA A CA 1
ATOM 692 C C . ALA A 1 85 ? -12.663 -20.690 -5.736 1.00 71.25 85 ALA A C 1
ATOM 694 O O . ALA A 1 85 ? -13.041 -21.805 -5.378 1.00 71.25 85 ALA A O 1
ATOM 695 N N . ASN A 1 86 ? -13.276 -19.968 -6.678 1.00 73.88 86 ASN A N 1
ATOM 696 C CA . ASN A 1 86 ? -14.507 -20.344 -7.369 1.00 73.88 86 ASN A CA 1
ATOM 697 C C . ASN A 1 86 ? -14.273 -20.681 -8.850 1.00 73.88 86 ASN A C 1
ATOM 699 O O . ASN A 1 86 ? -15.163 -20.470 -9.672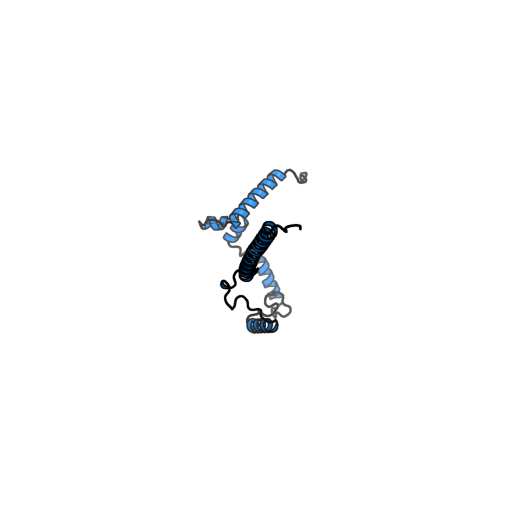 1.00 73.88 86 ASN A O 1
ATOM 703 N N . ASP A 1 87 ? -13.093 -21.200 -9.208 1.00 80.44 87 ASP A N 1
ATOM 704 C CA . ASP A 1 87 ? -12.843 -21.634 -10.584 1.00 80.44 87 ASP A CA 1
ATOM 705 C C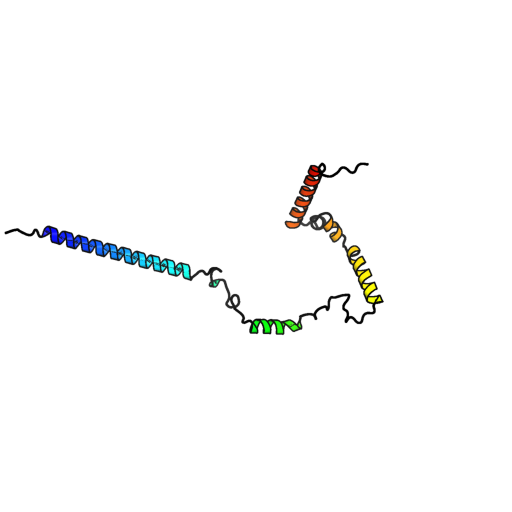 . ASP A 1 87 ? -13.884 -22.690 -11.014 1.00 80.44 87 ASP A C 1
ATOM 707 O O . ASP A 1 87 ? -14.166 -23.683 -10.332 1.00 80.44 87 ASP A O 1
ATOM 711 N N . SER A 1 88 ? -14.486 -22.445 -12.174 1.00 76.81 88 SER A N 1
ATOM 712 C CA . SER A 1 88 ? -15.398 -23.367 -12.852 1.00 76.81 88 SER A CA 1
ATOM 713 C C . SER A 1 88 ? -14.746 -24.714 -13.184 1.00 76.81 88 SER A C 1
ATOM 715 O O . SER A 1 88 ? -15.438 -25.728 -13.222 1.00 76.81 88 SER A O 1
ATOM 717 N N . LYS A 1 89 ? -13.423 -24.732 -13.396 1.00 78.44 89 LYS A N 1
ATOM 718 C CA . LYS A 1 89 ? -12.632 -25.930 -13.723 1.00 78.44 89 LYS A CA 1
ATOM 719 C C . LYS A 1 89 ? -12.098 -26.658 -12.493 1.00 78.44 89 LYS A C 1
ATOM 721 O O . LYS A 1 89 ? -11.389 -27.648 -12.629 1.00 78.44 89 LYS A O 1
ATOM 726 N N . ASP A 1 90 ? -12.419 -26.169 -11.304 1.00 78.75 90 ASP A N 1
ATOM 727 C CA . ASP A 1 90 ? -12.001 -26.788 -10.060 1.00 78.75 90 ASP A CA 1
ATOM 728 C C . ASP A 1 90 ? -12.888 -27.992 -9.723 1.00 78.75 90 ASP A C 1
ATOM 730 O O . ASP A 1 90 ? -14.108 -27.860 -9.575 1.00 78.75 90 ASP A O 1
ATOM 734 N N . GLU A 1 91 ? -12.240 -29.147 -9.570 1.00 82.44 91 GLU A N 1
ATOM 735 C CA . GLU A 1 91 ? -12.832 -30.458 -9.291 1.00 82.44 91 GLU A CA 1
ATOM 736 C C . GLU A 1 91 ? -13.343 -30.608 -7.846 1.00 82.44 91 GLU A C 1
ATOM 738 O O . GLU A 1 91 ? -13.974 -31.611 -7.505 1.00 82.44 91 GLU A O 1
ATOM 743 N N . ARG A 1 92 ? -13.115 -29.617 -6.968 1.00 83.00 92 ARG A N 1
ATOM 744 C CA . ARG A 1 92 ? -13.706 -29.607 -5.623 1.00 83.00 92 ARG A CA 1
ATOM 745 C C . ARG A 1 92 ? -15.236 -29.601 -5.703 1.00 83.00 92 ARG A C 1
ATOM 747 O O . ARG A 1 92 ? -15.847 -28.791 -6.398 1.00 83.00 92 ARG A O 1
ATOM 754 N N . THR A 1 93 ? -15.878 -30.458 -4.911 1.00 84.88 93 THR A N 1
ATOM 755 C CA . THR A 1 93 ? -17.344 -30.475 -4.760 1.00 84.88 93 THR A CA 1
ATOM 756 C C . THR A 1 93 ? -17.879 -29.133 -4.252 1.00 84.88 93 THR A C 1
ATOM 758 O O . THR A 1 93 ? -17.205 -28.473 -3.459 1.00 84.88 93 THR A O 1
ATOM 761 N N . ILE A 1 94 ? -19.118 -28.778 -4.616 1.00 83.62 94 ILE A N 1
ATOM 762 C CA . ILE A 1 94 ? -19.784 -27.522 -4.211 1.00 83.62 94 ILE A CA 1
ATOM 763 C C . ILE A 1 94 ? -19.753 -27.324 -2.686 1.00 83.62 94 ILE A C 1
ATOM 765 O O . ILE A 1 94 ? -19.407 -26.241 -2.225 1.00 83.62 94 ILE A O 1
ATOM 769 N N . ALA A 1 95 ? -20.012 -28.380 -1.906 1.00 85.50 95 ALA A N 1
ATOM 770 C CA . ALA A 1 95 ? -19.954 -28.330 -0.443 1.00 85.50 95 ALA A CA 1
ATOM 771 C C . ALA A 1 95 ? -18.563 -27.928 0.086 1.00 85.50 95 ALA A C 1
ATOM 773 O O . ALA A 1 95 ? -18.455 -27.097 0.980 1.00 85.50 95 ALA A O 1
ATOM 774 N N . ASN A 1 96 ? -17.489 -28.448 -0.516 1.00 84.19 96 ASN A N 1
ATOM 775 C CA . ASN A 1 96 ? -16.112 -28.111 -0.136 1.00 84.19 96 ASN A CA 1
ATOM 776 C C . ASN A 1 96 ? -15.698 -26.703 -0.591 1.00 84.19 96 ASN A C 1
ATOM 778 O O . ASN A 1 96 ? -14.838 -26.088 0.039 1.00 84.19 96 ASN A O 1
ATOM 782 N N . LYS A 1 97 ? -16.272 -26.191 -1.690 1.00 85.50 97 LYS A N 1
ATOM 783 C CA . LYS A 1 97 ? -16.072 -24.797 -2.116 1.00 85.50 97 LYS A CA 1
ATOM 784 C C . LYS A 1 97 ? -16.733 -23.845 -1.118 1.00 85.50 97 LYS A C 1
ATOM 786 O O . LYS A 1 97 ? -16.055 -22.955 -0.619 1.00 85.50 97 LYS A O 1
ATOM 791 N N . LEU A 1 98 ? -17.992 -24.108 -0.763 1.00 86.31 98 LEU A N 1
ATOM 792 C CA . LEU A 1 98 ? -18.747 -23.305 0.200 1.00 86.31 98 LEU A CA 1
ATOM 793 C C . LEU A 1 98 ? -18.095 -23.313 1.587 1.00 86.31 98 LEU A C 1
ATOM 795 O O . LEU A 1 98 ? -17.798 -22.254 2.122 1.00 86.31 98 LEU A O 1
ATOM 799 N N . ALA A 1 99 ? -17.753 -24.493 2.111 1.00 85.31 99 ALA A N 1
ATOM 800 C CA . ALA A 1 99 ? -17.106 -24.615 3.418 1.00 85.31 99 ALA A CA 1
ATOM 801 C C . ALA A 1 99 ? -15.739 -23.908 3.489 1.00 85.31 99 ALA A C 1
ATOM 803 O O . ALA A 1 99 ? -15.313 -23.492 4.563 1.00 85.31 99 ALA A O 1
ATOM 804 N N . ARG A 1 100 ? -15.018 -23.780 2.364 1.00 84.19 100 ARG A N 1
ATOM 805 C CA . ARG A 1 100 ? -13.776 -22.993 2.317 1.00 84.19 100 ARG A CA 1
ATOM 806 C C . ARG A 1 100 ? -14.057 -21.493 2.331 1.00 84.19 100 ARG A C 1
ATOM 808 O O . ARG A 1 100 ? -13.306 -20.765 2.966 1.00 84.19 100 ARG A O 1
ATOM 815 N N . GLU A 1 101 ? -15.080 -21.040 1.615 1.00 82.88 101 GLU A N 1
ATOM 816 C CA . GLU A 1 101 ? -15.413 -19.615 1.564 1.00 82.88 101 GLU A CA 1
ATOM 817 C C . GLU A 1 101 ? -15.964 -19.128 2.911 1.00 82.88 101 GLU A C 1
ATOM 819 O O . GLU A 1 101 ? -15.505 -18.106 3.408 1.00 82.88 101 GLU A O 1
ATOM 824 N N . GLU A 1 102 ? -16.815 -19.921 3.571 1.00 83.00 102 GLU A N 1
ATOM 825 C CA . GLU A 1 102 ? -17.291 -19.646 4.937 1.00 83.00 102 GLU A CA 1
ATOM 826 C C . GLU A 1 102 ? -16.130 -19.518 5.935 1.00 83.00 102 GLU A C 1
ATOM 828 O O . GLU A 1 102 ? -16.103 -18.602 6.755 1.00 83.00 102 GLU A O 1
ATOM 833 N N . LYS A 1 103 ? -15.124 -20.400 5.839 1.00 81.00 103 LYS A N 1
ATOM 834 C CA . LYS A 1 103 ? -13.910 -20.293 6.660 1.00 81.00 103 LYS A CA 1
ATOM 835 C C . LYS A 1 103 ? -13.108 -19.038 6.352 1.00 81.00 103 LYS A C 1
ATOM 837 O O . LYS A 1 103 ? -12.634 -18.400 7.277 1.00 81.00 103 LYS A O 1
ATOM 842 N N . ARG A 1 104 ? -12.974 -18.652 5.083 1.00 76.81 104 ARG A N 1
ATOM 843 C CA . ARG A 1 104 ? -12.233 -17.446 4.692 1.00 76.81 104 ARG A CA 1
ATOM 844 C C . ARG A 1 104 ? -12.892 -16.167 5.217 1.00 76.81 104 ARG A C 1
ATOM 846 O O . ARG A 1 104 ? -12.186 -15.248 5.628 1.00 76.81 104 ARG A O 1
ATOM 853 N N . GLU A 1 105 ? -14.222 -16.100 5.195 1.00 72.88 105 GLU A N 1
ATOM 854 C CA . GLU A 1 105 ? -14.964 -14.981 5.788 1.00 72.88 105 GLU A CA 1
ATOM 855 C C . GLU A 1 105 ? -14.680 -14.862 7.294 1.00 72.88 105 GLU A C 1
ATOM 857 O O . GLU A 1 105 ? -14.466 -13.758 7.790 1.00 72.88 105 GLU A O 1
ATOM 862 N N . GLN A 1 106 ? -14.589 -15.994 7.998 1.00 66.06 106 GLN A N 1
ATOM 863 C CA . GLN A 1 106 ? -14.278 -16.046 9.432 1.00 66.06 106 GLN A CA 1
ATOM 864 C C . GLN A 1 106 ? -12.787 -15.775 9.726 1.00 66.06 106 GLN A C 1
ATOM 866 O O . GLN A 1 106 ? -12.461 -15.004 10.627 1.00 66.06 106 GLN A O 1
ATOM 871 N N . GLU A 1 107 ? -11.863 -16.301 8.917 1.00 62.88 107 GLU A N 1
ATOM 872 C CA . GLU A 1 107 ? -10.409 -16.083 9.027 1.00 62.88 107 GLU A CA 1
ATOM 873 C C . GLU A 1 107 ? -10.037 -14.594 8.927 1.00 62.88 107 GLU A C 1
ATOM 875 O O . GLU A 1 107 ? -9.169 -14.115 9.662 1.00 62.88 107 GLU A O 1
ATOM 880 N N . ALA A 1 108 ? -10.737 -13.825 8.082 1.00 60.34 108 ALA A N 1
ATOM 881 C CA . ALA A 1 108 ? -10.528 -12.383 7.956 1.00 60.34 108 ALA A CA 1
ATOM 882 C C . ALA A 1 108 ? -10.784 -11.615 9.267 1.00 60.34 108 ALA A C 1
ATOM 884 O O . ALA A 1 108 ? -10.305 -10.484 9.432 1.00 60.34 108 ALA A O 1
ATOM 885 N N . GLU A 1 109 ? -11.528 -12.192 10.209 1.00 57.41 109 GLU A N 1
ATOM 886 C CA . GLU A 1 109 ? -11.787 -11.625 11.531 1.00 57.41 109 GLU A CA 1
ATOM 887 C C . GLU A 1 109 ? -10.971 -12.294 12.642 1.00 57.41 109 GLU A C 1
ATOM 889 O O . GLU A 1 109 ? -10.518 -11.592 13.554 1.00 57.41 109 GLU A O 1
ATOM 894 N N .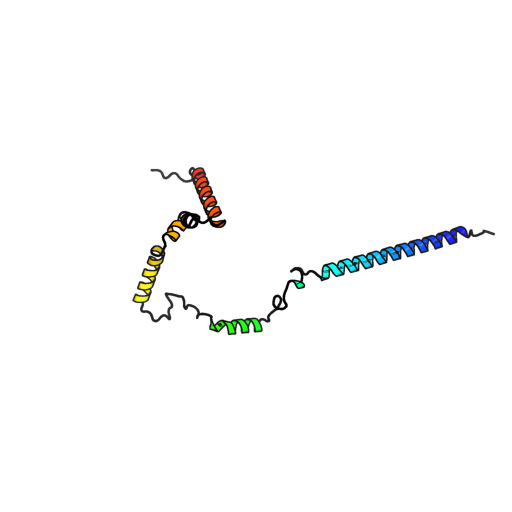 GLU A 1 110 ? -10.715 -13.596 12.531 1.00 58.56 110 GLU A N 1
ATOM 895 C CA . GLU A 1 110 ? -10.136 -14.425 13.592 1.00 58.56 110 GLU A CA 1
ATOM 896 C C . GLU A 1 110 ? -8.594 -14.422 13.637 1.00 58.56 110 GLU A C 1
ATOM 898 O O . GLU A 1 110 ? -8.030 -14.469 14.731 1.00 58.56 110 GLU A O 1
ATOM 903 N N . GLU A 1 111 ? -7.887 -14.261 12.510 1.00 59.75 111 GLU A N 1
ATOM 904 C CA . GLU A 1 111 ? -6.407 -14.317 12.463 1.00 59.75 111 GLU A CA 1
ATOM 905 C C . GLU A 1 111 ? -5.697 -12.979 12.734 1.00 59.75 111 GLU A C 1
ATOM 907 O O . GLU A 1 111 ? -4.492 -12.838 12.522 1.00 59.75 111 GLU A O 1
ATOM 912 N N . LYS A 1 112 ? -6.404 -11.958 13.226 1.00 65.25 112 LYS A N 1
ATOM 913 C CA . LYS A 1 112 ? -5.746 -10.690 13.579 1.00 65.25 112 LYS A CA 1
ATOM 914 C C . LYS A 1 112 ? -4.949 -10.883 14.860 1.00 65.25 112 LYS A C 1
ATOM 916 O O . LYS A 1 112 ? -5.528 -11.007 15.946 1.00 65.25 112 LYS A O 1
ATOM 921 N N . THR A 1 113 ? -3.625 -10.858 14.727 1.00 75.25 113 THR A N 1
ATOM 922 C CA . THR A 1 113 ? -2.708 -10.854 15.867 1.00 75.25 113 THR A CA 1
ATOM 923 C C . THR A 1 113 ? -3.024 -9.676 16.789 1.00 75.25 113 THR A C 1
ATOM 925 O O . THR A 1 113 ? -3.670 -8.699 16.396 1.00 75.25 113 THR A O 1
ATOM 928 N N . GLN A 1 114 ? -2.592 -9.746 18.047 1.00 75.62 114 GLN A N 1
ATOM 929 C CA . GLN A 1 114 ? -2.788 -8.627 18.967 1.00 75.62 114 GLN A CA 1
ATOM 930 C C . GLN A 1 114 ? -2.164 -7.331 18.412 1.00 75.62 114 GLN A C 1
ATOM 932 O O . GLN A 1 114 ? -2.791 -6.276 18.478 1.00 75.62 114 GLN A O 1
ATOM 937 N N . GLU A 1 115 ? -1.020 -7.437 17.732 1.00 76.44 115 GLU A N 1
ATOM 938 C CA . GLU A 1 115 ? -0.379 -6.325 17.025 1.00 76.44 115 GLU A CA 1
ATOM 939 C C . GLU A 1 115 ? -1.245 -5.752 15.890 1.00 76.44 115 GLU A C 1
ATOM 941 O O . GLU A 1 115 ? -1.292 -4.538 15.709 1.00 76.44 115 GLU A O 1
ATOM 946 N N . ASP A 1 116 ? -1.969 -6.587 15.132 1.00 78.31 116 ASP A N 1
ATOM 947 C CA . ASP A 1 116 ? -2.897 -6.118 14.089 1.00 78.31 116 ASP A CA 1
ATOM 948 C C . ASP A 1 116 ? -4.060 -5.314 14.659 1.00 78.31 116 ASP A C 1
ATOM 950 O O . ASP A 1 116 ? -4.548 -4.376 14.026 1.00 78.31 116 ASP A O 1
ATOM 954 N N . LYS A 1 117 ? -4.526 -5.692 15.850 1.00 81.56 117 LYS A N 1
ATOM 955 C CA . LYS A 1 117 ? -5.583 -4.965 16.558 1.00 81.56 117 LYS A CA 1
ATOM 956 C C . LYS A 1 117 ? -5.050 -3.634 17.083 1.00 81.56 117 LYS A C 1
ATOM 958 O O . LYS A 1 117 ? -5.713 -2.616 16.916 1.00 81.56 117 LYS A O 1
ATOM 963 N N . GLU A 1 118 ? -3.841 -3.626 17.636 1.00 82.12 118 GLU A N 1
ATOM 964 C CA . GLU A 1 118 ? -3.168 -2.419 18.127 1.00 82.12 118 GLU A CA 1
ATOM 965 C C . GLU A 1 118 ? -2.856 -1.429 16.992 1.00 82.12 118 GLU A C 1
ATOM 967 O O . GLU A 1 118 ? -3.155 -0.244 17.132 1.00 82.12 118 GLU A O 1
ATOM 972 N N . ARG A 1 119 ? -2.376 -1.915 15.834 1.00 81.88 119 ARG A N 1
ATOM 973 C CA . ARG A 1 119 ? -2.141 -1.112 14.615 1.00 81.88 119 ARG A CA 1
ATOM 974 C C . ARG A 1 119 ? -3.370 -0.344 14.142 1.00 81.88 119 ARG A C 1
ATOM 976 O O . ARG A 1 119 ? -3.234 0.747 13.603 1.00 81.88 119 ARG A O 1
ATOM 983 N N . LYS A 1 120 ? -4.559 -0.935 14.288 1.00 80.44 120 LYS A N 1
ATOM 984 C CA . LYS A 1 120 ? -5.825 -0.316 13.867 1.00 80.44 120 LYS A CA 1
ATOM 985 C C . LYS A 1 120 ? -6.277 0.806 14.793 1.00 80.44 120 LYS A C 1
ATOM 987 O O . LYS A 1 120 ? -7.054 1.646 14.357 1.00 80.44 120 LYS A O 1
ATOM 992 N N . ILE A 1 121 ? -5.846 0.771 16.052 1.00 82.38 121 ILE A N 1
ATOM 993 C CA . ILE A 1 121 ? -6.208 1.763 17.065 1.00 82.38 121 ILE A CA 1
ATOM 994 C C . ILE A 1 121 ? -5.242 2.945 17.000 1.00 82.38 121 ILE A C 1
ATOM 996 O O . ILE A 1 121 ? -5.684 4.083 16.946 1.00 82.38 121 ILE A O 1
ATOM 1000 N N . ASP A 1 122 ? -3.935 2.680 16.994 1.00 85.25 122 ASP A N 1
ATOM 1001 C CA . ASP A 1 122 ? -2.909 3.708 16.813 1.00 85.25 122 ASP A CA 1
ATOM 1002 C C . ASP A 1 122 ? -1.758 3.103 15.991 1.00 85.25 122 ASP A C 1
ATOM 1004 O O . ASP A 1 122 ? -1.150 2.106 16.408 1.00 85.25 122 ASP A O 1
ATOM 1008 N N . PRO A 1 123 ? -1.408 3.703 14.843 1.00 86.31 123 PRO A N 1
ATOM 1009 C CA . PRO A 1 123 ? -0.329 3.211 13.992 1.00 86.31 123 PRO A CA 1
ATOM 1010 C C . PRO A 1 123 ? 1.041 3.188 14.701 1.00 86.31 123 PRO A C 1
ATOM 1012 O O . PRO A 1 123 ? 1.927 2.426 14.309 1.00 86.31 123 PRO A O 1
ATOM 1015 N N . ALA A 1 124 ? 1.233 3.974 15.766 1.00 88.19 124 ALA A N 1
ATOM 1016 C CA . ALA A 1 124 ? 2.468 4.043 16.544 1.00 88.19 124 ALA A CA 1
ATOM 1017 C C . ALA A 1 124 ? 2.539 3.054 17.728 1.00 88.19 124 ALA A C 1
ATOM 1019 O O . ALA A 1 124 ? 3.617 2.911 18.317 1.00 88.19 124 ALA A O 1
ATOM 1020 N N . LEU A 1 125 ? 1.442 2.380 18.102 1.00 85.88 125 LEU A N 1
ATOM 1021 C CA . LEU A 1 125 ? 1.394 1.471 19.262 1.00 85.88 125 LEU A CA 1
ATOM 1022 C C . LEU A 1 125 ? 2.339 0.262 19.155 1.00 85.88 125 LEU A C 1
ATOM 1024 O O . LEU A 1 125 ? 3.105 0.054 20.095 1.00 85.88 125 LEU A O 1
ATOM 1028 N N . PRO A 1 126 ? 2.378 -0.500 18.045 1.00 87.31 126 PRO A N 1
ATOM 1029 C CA . PRO A 1 126 ? 3.213 -1.703 17.974 1.00 87.31 126 PRO A CA 1
ATOM 1030 C C . PRO A 1 126 ? 4.703 -1.390 18.142 1.00 87.31 126 PRO A C 1
ATOM 1032 O O . PRO A 1 126 ? 5.430 -2.101 18.830 1.00 87.31 126 PRO A O 1
ATOM 1035 N N . ALA A 1 127 ? 5.159 -0.274 17.562 1.00 86.94 127 ALA A N 1
ATOM 1036 C CA . ALA A 1 127 ? 6.543 0.170 17.699 1.00 86.94 127 ALA A CA 1
ATOM 1037 C C . ALA A 1 127 ? 6.875 0.521 19.157 1.00 86.94 127 ALA A C 1
ATOM 1039 O O . ALA A 1 127 ? 7.893 0.066 19.676 1.00 86.94 127 ALA A O 1
ATOM 1040 N N . LYS A 1 128 ? 5.984 1.258 19.835 1.00 86.50 128 LYS A N 1
ATOM 1041 C CA . LYS A 1 128 ? 6.138 1.614 21.254 1.00 86.50 128 LYS A CA 1
ATOM 1042 C C . LYS A 1 128 ? 6.125 0.386 22.161 1.00 86.50 128 LYS A C 1
ATOM 1044 O O . LYS A 1 128 ? 6.955 0.303 23.062 1.00 86.50 128 LYS A O 1
ATOM 1049 N N . ASN A 1 129 ? 5.238 -0.571 21.897 1.00 87.00 129 ASN A N 1
ATOM 1050 C CA . ASN A 1 129 ? 5.138 -1.822 22.652 1.00 87.00 129 ASN A CA 1
ATOM 1051 C C . ASN A 1 129 ? 6.416 -2.660 22.530 1.00 87.00 129 ASN A C 1
ATOM 1053 O O . ASN A 1 129 ? 6.808 -3.335 23.477 1.00 87.00 129 ASN A O 1
ATOM 1057 N N . HIS A 1 130 ? 7.110 -2.559 21.395 1.00 84.94 130 HIS A N 1
ATOM 1058 C CA . HIS A 1 130 ? 8.397 -3.217 21.167 1.00 84.94 130 HIS A CA 1
ATOM 1059 C C . HIS A 1 130 ? 9.606 -2.370 21.607 1.00 84.94 130 HIS A C 1
ATOM 1061 O O . HIS A 1 130 ? 10.744 -2.771 21.372 1.00 84.94 130 HIS A O 1
ATOM 1067 N N . GLY A 1 131 ? 9.391 -1.203 22.230 1.00 89.38 131 GLY A N 1
ATOM 1068 C CA . GLY A 1 131 ? 10.460 -0.303 22.681 1.00 89.38 131 GLY A CA 1
ATOM 1069 C C . GLY A 1 131 ? 11.211 0.414 21.552 1.00 89.38 131 GLY A C 1
ATOM 1070 O O . GLY A 1 131 ? 12.280 0.973 21.789 1.00 89.38 131 GLY A O 1
ATOM 1071 N N . ASN A 1 132 ? 10.665 0.406 20.335 1.00 91.25 132 ASN A N 1
ATOM 1072 C CA . ASN A 1 132 ? 11.248 1.037 19.156 1.00 91.25 132 ASN A CA 1
ATOM 1073 C C . ASN A 1 132 ? 10.631 2.414 18.891 1.00 91.25 132 ASN A C 1
ATOM 1075 O O . ASN A 1 132 ? 9.493 2.707 19.267 1.00 91.25 132 ASN A O 1
ATOM 1079 N N . GLU A 1 133 ? 11.368 3.260 18.174 1.00 89.00 133 GLU A N 1
ATOM 1080 C CA . GLU A 1 133 ? 10.821 4.526 17.700 1.00 89.00 133 GLU A CA 1
ATOM 1081 C C . GLU A 1 133 ? 9.832 4.280 16.540 1.00 89.00 133 GLU A C 1
ATOM 1083 O O . GLU A 1 133 ? 10.164 3.553 15.598 1.00 89.00 133 GLU A O 1
ATOM 1088 N N . PRO A 1 134 ? 8.616 4.863 16.570 1.00 89.69 134 PRO A N 1
ATOM 1089 C CA . PRO A 1 134 ? 7.665 4.723 15.474 1.00 89.69 134 PRO A CA 1
ATOM 1090 C C . PRO A 1 134 ? 8.195 5.368 14.189 1.00 89.69 134 PRO A C 1
ATOM 1092 O O . PRO A 1 134 ? 8.909 6.376 14.219 1.00 89.69 134 PRO A O 1
ATOM 1095 N N . SER A 1 135 ? 7.816 4.794 13.045 1.00 92.12 135 SER A N 1
ATOM 1096 C CA . SER A 1 135 ? 8.221 5.298 11.731 1.00 92.12 135 SER A CA 1
ATOM 1097 C C . SER A 1 135 ? 7.693 6.716 11.486 1.00 92.12 135 SER A C 1
ATOM 1099 O O . SER A 1 135 ? 6.711 7.150 12.090 1.00 92.12 135 SER A O 1
ATOM 1101 N N . LYS A 1 136 ? 8.324 7.448 10.558 1.00 88.94 136 LYS A N 1
ATOM 1102 C CA . LYS A 1 136 ? 7.858 8.790 10.163 1.00 88.94 136 LYS A CA 1
ATOM 1103 C C . LYS A 1 136 ? 6.396 8.778 9.699 1.00 88.94 136 LYS A C 1
ATOM 1105 O O . LYS A 1 136 ? 5.660 9.683 10.058 1.00 88.94 136 LYS A O 1
ATOM 1110 N N . GLY A 1 137 ? 5.987 7.742 8.962 1.00 90.31 137 GLY A N 1
ATOM 1111 C CA . GLY A 1 137 ? 4.600 7.566 8.519 1.00 90.31 137 GLY A CA 1
ATOM 1112 C C . GLY A 1 137 ? 3.641 7.363 9.689 1.00 90.31 137 GLY A C 1
ATOM 1113 O O . GLY A 1 137 ? 2.699 8.124 9.828 1.00 90.31 137 GLY A O 1
ATOM 1114 N N . ALA A 1 138 ? 3.950 6.441 10.607 1.00 89.19 138 ALA A N 1
ATOM 1115 C CA . ALA A 1 138 ? 3.095 6.179 11.768 1.00 89.19 138 ALA A CA 1
ATOM 1116 C C . ALA A 1 138 ? 2.928 7.401 12.691 1.00 89.19 138 ALA A C 1
ATOM 1118 O O . ALA A 1 138 ? 1.894 7.554 13.334 1.00 89.19 138 ALA A O 1
ATOM 1119 N N . LYS A 1 139 ? 3.938 8.280 12.769 1.00 90.12 139 LYS A N 1
ATOM 1120 C CA . LYS A 1 139 ? 3.831 9.557 13.492 1.00 90.12 139 LYS A CA 1
ATOM 1121 C C . LYS A 1 139 ? 2.879 10.533 12.796 1.00 90.12 139 LYS A C 1
ATOM 1123 O O . LYS A 1 139 ? 2.048 11.119 13.475 1.00 90.12 139 LYS A O 1
ATOM 1128 N N . LEU A 1 140 ? 2.996 10.675 11.474 1.00 90.31 140 LEU A N 1
ATOM 1129 C CA . LEU A 1 140 ? 2.127 11.547 10.678 1.00 90.31 140 LEU A CA 1
ATOM 1130 C C . LEU A 1 140 ? 0.680 11.054 10.679 1.00 90.31 140 LEU A C 1
ATOM 1132 O O . LEU A 1 140 ? -0.228 11.850 10.863 1.00 90.31 140 LEU A O 1
ATOM 1136 N N . ASP A 1 141 ? 0.466 9.746 10.539 1.00 89.25 141 ASP A N 1
ATOM 1137 C CA . ASP A 1 141 ? -0.875 9.159 10.579 1.00 89.25 141 ASP A CA 1
ATOM 1138 C C . ASP A 1 141 ? -1.554 9.428 11.930 1.00 89.25 141 ASP A C 1
ATOM 1140 O O . ASP A 1 141 ? -2.739 9.749 11.976 1.00 89.25 141 ASP A O 1
ATOM 1144 N N . LYS A 1 142 ? -0.794 9.357 13.032 1.00 89.38 142 LYS A N 1
ATOM 1145 C CA . LYS A 1 142 ? -1.288 9.699 14.369 1.00 89.38 142 LYS A CA 1
ATOM 1146 C C . LYS A 1 142 ? -1.621 11.191 14.509 1.00 89.38 142 LYS A C 1
ATOM 1148 O O . LYS A 1 142 ? -2.666 11.527 15.054 1.00 89.38 142 LYS A O 1
ATOM 1153 N N . GLU A 1 143 ? -0.753 12.073 14.022 1.00 89.38 143 GLU A N 1
ATOM 1154 C CA . GLU A 1 143 ? -0.969 13.528 14.045 1.00 89.38 143 GLU A CA 1
ATOM 1155 C C . GLU A 1 143 ? -2.214 13.920 13.234 1.00 89.38 143 GLU A C 1
ATOM 1157 O O . GLU A 1 143 ? -3.069 14.644 13.733 1.00 89.38 143 GLU A O 1
ATOM 1162 N N . LEU A 1 144 ? -2.383 13.352 12.036 1.00 90.31 144 LEU A N 1
ATOM 1163 C CA . LEU A 1 144 ? -3.569 13.564 11.204 1.00 90.31 144 LEU A CA 1
ATOM 1164 C C . LEU A 1 144 ? -4.852 13.096 11.897 1.00 90.31 144 LEU A C 1
ATOM 1166 O O . LEU A 1 144 ? -5.852 13.807 11.865 1.00 90.31 144 LEU A O 1
ATOM 1170 N N . GLN A 1 145 ? -4.833 11.933 12.554 1.00 88.19 145 GLN A N 1
ATOM 1171 C CA . GLN A 1 145 ? -5.981 11.449 13.328 1.00 88.19 145 GLN A CA 1
ATOM 1172 C C . GLN A 1 145 ? -6.344 12.404 14.473 1.00 88.19 145 GLN A C 1
ATOM 1174 O O . GLN A 1 145 ? -7.517 12.726 14.661 1.00 88.19 145 GLN A O 1
ATOM 1179 N N . GLU A 1 146 ? -5.351 12.890 15.221 1.00 88.69 146 GLU A N 1
ATOM 1180 C CA . GLU A 1 146 ? -5.559 13.844 16.316 1.00 88.69 146 GLU A CA 1
ATOM 1181 C C . GLU A 1 146 ? -6.117 15.184 15.796 1.00 88.69 146 GLU A C 1
ATOM 1183 O O . GLU A 1 146 ? -7.088 15.712 16.350 1.00 88.69 146 GLU A O 1
ATOM 1188 N N . GLU A 1 147 ? -5.582 15.700 14.687 1.00 86.94 147 GLU A N 1
ATOM 1189 C CA . GLU A 1 147 ? -6.084 16.904 14.019 1.00 86.94 147 GLU A CA 1
ATOM 1190 C C . GLU A 1 147 ? -7.519 16.731 13.500 1.00 86.94 147 GLU A C 1
ATOM 1192 O O . GLU A 1 147 ? -8.363 17.610 13.699 1.00 86.94 147 GLU A O 1
ATOM 1197 N N . GLU A 1 148 ? -7.832 15.600 12.863 1.00 86.62 148 GLU A N 1
ATOM 1198 C CA . GLU A 1 148 ? -9.175 15.284 12.373 1.00 86.62 148 GLU A CA 1
ATOM 1199 C C . GLU A 1 148 ? -10.186 15.176 13.518 1.00 86.62 148 GLU A C 1
ATOM 1201 O O . GLU A 1 148 ? -11.288 15.723 13.415 1.00 86.62 148 GLU A O 1
ATOM 1206 N N . GLU A 1 149 ? -9.823 14.543 14.636 1.00 84.12 149 GLU A N 1
ATOM 1207 C CA . GLU A 1 149 ? -10.666 14.484 15.831 1.00 84.12 149 GLU A CA 1
ATOM 1208 C C . GLU A 1 149 ? -10.904 15.868 16.443 1.00 84.12 149 GLU A C 1
ATOM 1210 O O . GLU A 1 149 ? -12.020 16.187 16.869 1.00 84.12 149 GLU A O 1
ATOM 1215 N N . GLU A 1 150 ? -9.874 16.712 16.505 1.00 85.12 150 GLU A N 1
ATOM 1216 C CA . GLU A 1 150 ? -10.014 18.089 16.964 1.00 85.12 150 GLU A CA 1
ATOM 1217 C C . GLU A 1 150 ? -10.908 18.915 16.043 1.00 85.12 150 GLU A C 1
ATOM 1219 O O . GLU A 1 150 ? -11.757 19.679 16.516 1.00 85.12 150 GLU A O 1
ATOM 1224 N N . LEU A 1 151 ? -10.735 18.772 14.730 1.00 80.56 151 LEU A N 1
ATOM 1225 C CA . LEU A 1 151 ? -11.580 19.412 13.732 1.00 80.56 151 LEU A CA 1
ATOM 1226 C C . LEU A 1 151 ? -13.013 18.898 13.826 1.00 80.56 151 LEU A C 1
ATOM 1228 O O . LEU A 1 151 ? -13.935 19.703 13.734 1.00 80.56 151 LEU A O 1
ATOM 1232 N N . LEU A 1 152 ? -13.227 17.607 14.078 1.00 79.19 152 LEU A N 1
ATOM 1233 C CA . LEU A 1 152 ? -14.550 17.023 14.273 1.00 79.19 152 LEU A CA 1
ATOM 1234 C C . LEU A 1 152 ? -15.217 17.553 15.548 1.00 79.19 152 LEU A C 1
ATOM 1236 O O . LEU A 1 152 ? -16.397 17.893 15.514 1.00 79.19 152 LEU A O 1
ATOM 1240 N N . LYS A 1 153 ? -14.469 17.719 16.647 1.00 81.25 153 LYS A N 1
ATOM 1241 C CA . LYS A 1 153 ? -14.956 18.353 17.887 1.00 81.25 153 LYS A CA 1
ATOM 1242 C C . LYS A 1 153 ? -15.312 19.825 17.662 1.00 81.25 153 LYS A C 1
ATOM 1244 O O . LYS A 1 153 ? -16.388 20.261 18.066 1.00 81.25 153 LYS A O 1
ATOM 1249 N N . LYS A 1 154 ? -14.461 20.579 16.956 1.00 77.69 154 LYS A N 1
ATOM 1250 C CA . LYS A 1 154 ? -14.713 21.983 16.568 1.00 77.69 154 LYS A CA 1
ATOM 1251 C C . LYS A 1 154 ? -15.901 22.098 15.596 1.00 77.69 154 LYS A C 1
ATOM 1253 O O . LYS A 1 154 ? -16.684 23.042 15.682 1.00 77.69 154 LYS A O 1
ATOM 1258 N N . LYS A 1 155 ? -16.071 21.116 14.705 1.00 68.38 155 LYS A N 1
ATOM 1259 C CA . LYS A 1 155 ? -17.161 21.006 13.722 1.00 68.38 155 LYS A CA 1
ATOM 1260 C C . LYS A 1 155 ? -18.416 20.332 14.281 1.00 68.38 155 LYS A C 1
ATOM 1262 O O . LYS A 1 155 ? -19.434 20.356 13.601 1.00 68.38 155 LYS A O 1
ATOM 1267 N N . GLY A 1 156 ? -18.413 19.828 15.520 1.00 58.25 156 GLY A N 1
ATOM 1268 C CA . GLY A 1 156 ? -19.551 19.182 16.201 1.00 58.25 156 GLY A CA 1
ATOM 1269 C C . GLY A 1 156 ? -20.821 20.041 16.322 1.00 58.25 156 GLY A C 1
ATOM 1270 O O . GLY A 1 156 ? -21.845 19.588 16.822 1.00 58.25 156 GLY A O 1
ATOM 1271 N N . ASN A 1 157 ? -20.775 21.273 15.814 1.00 56.88 157 ASN A N 1
ATOM 1272 C CA . ASN A 1 157 ? -21.902 22.171 15.620 1.00 56.88 157 ASN A CA 1
ATOM 1273 C C . ASN A 1 157 ? -22.498 22.165 14.189 1.00 56.88 157 ASN A C 1
ATOM 1275 O O . ASN A 1 157 ? -23.419 22.937 13.927 1.00 56.88 157 ASN A O 1
ATOM 1279 N N . PHE A 1 158 ? -21.998 21.339 13.261 1.00 60.72 158 PHE A N 1
ATOM 1280 C CA . PHE A 1 158 ? -22.447 21.247 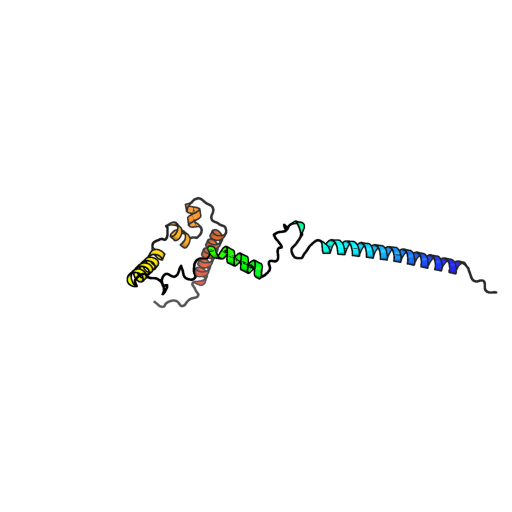11.864 1.00 60.72 158 PHE A CA 1
ATOM 1281 C C . PHE A 1 158 ? -22.939 19.827 11.534 1.00 60.72 158 PHE A C 1
ATOM 1283 O O . PHE A 1 158 ? -22.250 19.020 10.916 1.00 60.72 158 PHE A O 1
ATOM 1290 N N . GLY A 1 159 ? -24.157 19.527 11.975 1.00 64.62 159 GLY A N 1
ATOM 1291 C CA . GLY A 1 159 ? -24.921 18.323 11.647 1.00 64.62 159 GLY A CA 1
ATOM 1292 C C . GLY A 1 159 ? -26.328 18.449 12.243 1.00 64.62 159 GLY A C 1
ATOM 1293 O O . GLY A 1 159 ? -26.477 19.146 13.253 1.00 64.62 159 GLY A O 1
ATOM 1294 N N . PRO A 1 160 ? -27.381 17.870 11.633 1.00 63.06 160 PRO A N 1
ATOM 1295 C CA . PRO A 1 160 ? -28.721 17.947 12.201 1.00 63.06 160 PRO A CA 1
ATOM 1296 C C . PRO A 1 160 ? -28.696 17.316 13.594 1.00 63.06 160 PRO A C 1
ATOM 1298 O O . PRO A 1 160 ? -28.349 16.147 13.748 1.00 63.06 160 PRO A O 1
ATOM 1301 N N . LYS A 1 161 ? -29.039 18.107 14.616 1.00 61.75 161 LYS A N 1
ATOM 1302 C CA . LYS A 1 161 ? -29.272 17.579 15.960 1.00 61.75 161 LYS A CA 1
ATOM 1303 C C . LYS A 1 161 ? -30.394 16.558 15.828 1.00 61.75 161 LYS A C 1
ATOM 1305 O O . LYS A 1 161 ? -31.501 16.941 15.452 1.00 61.75 161 LYS A O 1
ATOM 1310 N N . ALA A 1 162 ? -30.106 15.284 16.084 1.00 60.03 162 ALA A N 1
ATOM 1311 C CA . ALA A 1 162 ? -31.157 14.295 16.252 1.00 60.03 162 ALA A CA 1
ATOM 1312 C C . ALA A 1 162 ? -32.089 14.829 17.349 1.00 60.03 162 ALA A C 1
ATOM 1314 O O . ALA A 1 162 ? -31.659 15.042 18.484 1.00 60.03 162 ALA A O 1
ATOM 1315 N N . ALA A 1 163 ? -33.318 15.183 16.968 1.00 58.44 163 ALA A N 1
ATOM 1316 C CA . ALA A 1 163 ? -34.366 15.476 17.928 1.00 58.44 163 ALA A CA 1
ATOM 1317 C C . ALA A 1 163 ? -34.629 14.181 18.707 1.00 58.44 163 ALA A C 1
ATOM 1319 O O . ALA A 1 163 ? -34.683 13.117 18.092 1.00 58.44 163 ALA A O 1
ATOM 1320 N N . ASN A 1 164 ? -34.686 14.312 20.034 1.00 53.16 164 ASN A N 1
ATOM 1321 C CA . ASN A 1 164 ? -34.811 13.219 21.003 1.00 53.16 164 ASN A CA 1
ATOM 1322 C C . ASN A 1 164 ? -35.875 12.181 20.638 1.00 53.16 164 ASN A C 1
ATOM 1324 O O . ASN A 1 164 ? -36.965 12.605 20.188 1.00 53.16 164 ASN A O 1
#

Radius of gyration: 40.8 Å; chains: 1; bounding box: 86×104×82 Å

Sequence (164 aa):
MSLRNPSRAQSLVTNTLKQEFEELQIQDFIKQATTYNTFTMSSTSNVGDRRAYENSDQKNYTDDEIAQMKKENRFHEGKDNSHQANDSKDERTIANKLAREEKREQEAEEEKTQEDKERKIDPALPAKNHGNEPSKGAKLDKELQEEEEELLKKKGNFGPKAAN

Secondary structure (DSSP, 8-state):
-----THHHHHHHHHHHHHHHHHHHHHHHHHHHHHHHHHHHTSEETTEEGGGS-TTTT----HHHHHHHHHHGGGGPPPTTTT-TT-TT--S-HHHHHHHHHHHHHHHHH---HHHHHHHH-TTHHHHHTTPPPPHHHHHHHHHHHHHHHHHHHHTTSS-----

Organism: NCBI:txid321146

Foldseek 3Di:
DDDDDVPVVVVVVVVVVVVVVVVVVVVVVVVVVVVVVVVVVVQADPVGGPVVDDPPRPDDDDPVRVVVVCVVCCVVDDPPCPVPLPDPPDPDDPVRSVVVVVVVVVCVPPVQDPVNVQCVVQVQVVCVVVVHGHDPVSVVVRVVVVVVVVVCVVCVVPDPDPDD

pLDDT: mean 73.53, std 11.02, range [41.5, 92.12]